Protein AF-A0AAW8K6W2-F1 (afdb_monomer)

Nearest PDB structures (foldseek):
  2lv5-assembly1_A  TM=3.944E-01  e=2.854E+00  Pseudomonas aeruginosa PAO1
  7c13-assembly1_C-2  TM=3.483E-01  e=9.324E+00  Alkaliphilus oremlandii OhILAs

Foldseek 3Di:
DFDWFKEAEPPDPQSVVLLVCCQPVNDDPVSVVVSVVRIDIDTPVVVVVCVVVVQKDASDPPDPRYIYGPPSVVDDPCCCCVDPDPPDPDPDD

Mean predicted aligned error: 9.81 Å

Solvent-accessible surface area (backbone atoms only — not comparable to full-atom values): 5632 Å² total; per-residue (Å²): 134,85,61,64,46,47,34,36,47,52,77,48,72,67,38,39,52,47,52,54,39,41,59,76,75,44,83,45,78,67,51,54,61,54,44,56,78,38,41,44,78,37,47,50,74,56,47,50,54,36,44,74,72,61,37,33,45,71,58,40,97,88,45,81,80,43,29,30,44,74,47,53,85,78,58,38,92,78,40,60,78,70,42,93,66,96,68,80,89,68,94,74,132

Secondary structure (DSSP, 8-state):
---EEEEE-TTSHHHHHHHHHHHHH---HHHHHHHGGGEEEEEHHHHHHHHHTTSEEES-TT-TTEEEES-GGG--TT-SSS-----------

Sequence (93 aa):
EQNTVTILIPKEEKAIQILHQLKNKGYTKIEMRKAGQYCIQVYEQEFKKMYDTGMIQNISEDILDFYELKEVDRYTEELGLKLDLEEGIALFF

pLDDT: mean 70.54, std 16.71, range [33.06, 87.62]

Radius of gyration: 13.47 Å; Cα contacts (8 Å, |Δi|>4): 106; chains: 1; bounding box: 28×30×36 Å

Structure (mmCIF, N/CA/C/O backbone):
data_AF-A0AAW8K6W2-F1
#
_entry.id   AF-A0AAW8K6W2-F1
#
loop_
_atom_site.group_PDB
_atom_site.id
_atom_site.type_symbol
_atom_site.label_atom_id
_atom_site.label_alt_id
_atom_site.label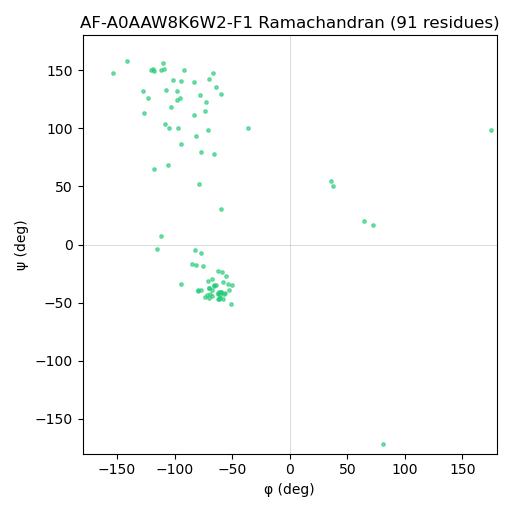_comp_id
_atom_site.label_asym_id
_atom_site.label_entity_id
_atom_site.label_seq_id
_atom_site.pdbx_PDB_ins_code
_atom_site.Cartn_x
_atom_site.Cartn_y
_atom_site.Cartn_z
_atom_si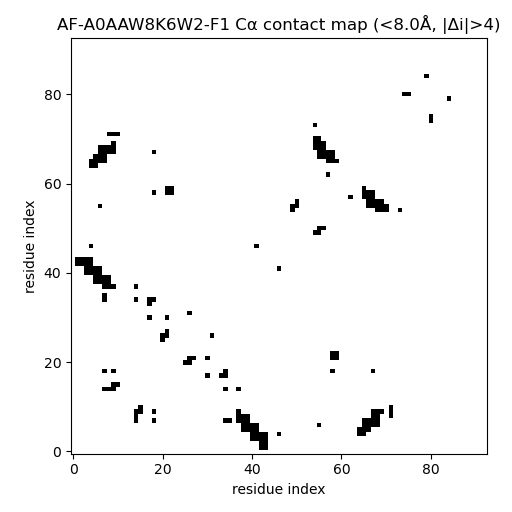te.occupancy
_atom_site.B_iso_or_equiv
_atom_site.auth_seq_id
_atom_site.auth_comp_id
_atom_site.auth_asym_id
_atom_site.auth_atom_id
_atom_site.pdbx_PDB_model_num
ATOM 1 N N . GLU A 1 1 ? -7.785 20.789 -6.473 1.00 45.06 1 GLU A N 1
ATOM 2 C CA . GLU A 1 1 ? -6.985 19.740 -5.809 1.00 45.06 1 GLU A CA 1
ATOM 3 C C . GLU A 1 1 ? -6.745 18.587 -6.769 1.00 45.06 1 GLU A C 1
ATOM 5 O O . GLU A 1 1 ? -7.658 18.230 -7.502 1.00 45.06 1 GLU A O 1
ATOM 10 N N . GLN A 1 2 ? -5.529 18.047 -6.809 1.00 52.59 2 GLN A N 1
ATOM 11 C CA . GLN A 1 2 ? -5.258 16.764 -7.455 1.00 52.59 2 GLN A CA 1
ATOM 12 C C . GLN A 1 2 ? -5.263 15.709 -6.347 1.00 52.59 2 GLN A C 1
ATOM 14 O O . GLN A 1 2 ? -4.299 15.613 -5.593 1.00 52.59 2 GLN A O 1
ATOM 19 N N . ASN A 1 3 ? -6.367 14.974 -6.206 1.00 70.88 3 ASN A N 1
ATOM 20 C CA . ASN A 1 3 ? -6.436 13.857 -5.269 1.00 70.88 3 ASN A CA 1
ATOM 21 C C . ASN A 1 3 ? -5.617 12.697 -5.841 1.00 70.88 3 ASN A C 1
ATOM 23 O O . ASN A 1 3 ? -5.930 12.160 -6.911 1.00 70.88 3 ASN A O 1
ATOM 27 N N . THR A 1 4 ? -4.538 12.348 -5.151 1.00 74.12 4 THR A N 1
ATOM 28 C CA . THR A 1 4 ? -3.700 11.195 -5.475 1.00 74.12 4 THR A CA 1
ATOM 29 C C . THR A 1 4 ? -3.924 10.097 -4.453 1.00 74.12 4 THR A C 1
ATOM 31 O O . THR A 1 4 ? -3.890 10.343 -3.249 1.00 74.12 4 THR A O 1
ATOM 34 N N . VAL A 1 5 ? -4.121 8.879 -4.938 1.00 78.44 5 VAL A N 1
ATOM 35 C CA . VAL A 1 5 ? -4.308 7.683 -4.120 1.00 78.44 5 VAL A CA 1
ATOM 36 C C . VAL A 1 5 ? -3.004 6.901 -4.076 1.00 78.44 5 VAL A C 1
ATOM 38 O O . VAL A 1 5 ? -2.283 6.814 -5.072 1.00 78.44 5 VAL A O 1
ATOM 41 N N . THR A 1 6 ? -2.6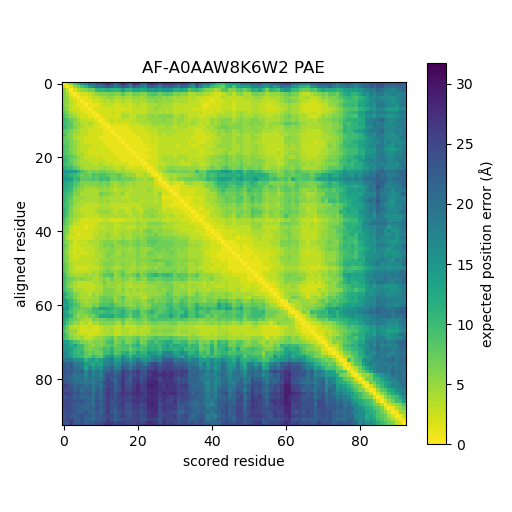97 6.330 -2.914 1.00 80.44 6 THR A N 1
ATOM 42 C CA . THR A 1 6 ? -1.486 5.535 -2.713 1.00 80.44 6 THR A CA 1
ATOM 43 C C . THR A 1 6 ? -1.784 4.050 -2.908 1.00 80.44 6 THR A C 1
ATOM 45 O O . THR A 1 6 ? -2.670 3.496 -2.256 1.00 80.44 6 THR A O 1
ATOM 48 N N . ILE A 1 7 ? -1.024 3.396 -3.788 1.00 82.56 7 ILE A N 1
ATOM 49 C CA . ILE A 1 7 ? -1.155 1.964 -4.083 1.00 82.56 7 ILE A CA 1
ATOM 50 C C . ILE A 1 7 ? 0.182 1.272 -3.824 1.00 82.56 7 ILE A C 1
ATOM 52 O O . ILE A 1 7 ? 1.208 1.664 -4.374 1.00 82.56 7 ILE A O 1
ATOM 56 N N . LEU A 1 8 ? 0.168 0.221 -3.010 1.00 84.00 8 LEU A N 1
ATOM 57 C CA . LEU A 1 8 ? 1.304 -0.661 -2.774 1.00 84.00 8 LEU A CA 1
ATOM 58 C C . LEU A 1 8 ? 1.469 -1.635 -3.944 1.00 84.00 8 LEU A C 1
ATOM 60 O O . LEU A 1 8 ? 0.526 -2.339 -4.314 1.00 84.00 8 LEU A O 1
ATOM 64 N N . ILE A 1 9 ? 2.684 -1.717 -4.483 1.00 83.00 9 ILE A N 1
ATOM 65 C CA . ILE A 1 9 ? 3.025 -2.599 -5.598 1.00 83.00 9 ILE A CA 1
ATOM 66 C C . ILE A 1 9 ? 3.827 -3.798 -5.073 1.00 83.00 9 ILE A C 1
ATOM 68 O O . ILE A 1 9 ? 5.038 -3.687 -4.859 1.00 83.00 9 ILE A O 1
ATOM 72 N N . PRO A 1 10 ? 3.202 -4.973 -4.874 1.00 81.88 10 PRO A N 1
ATOM 73 C CA . PRO A 1 10 ? 3.883 -6.172 -4.394 1.00 81.88 10 PRO A CA 1
ATOM 74 C C . PRO A 1 10 ? 4.667 -6.878 -5.521 1.00 81.88 10 PRO A C 1
ATOM 76 O O . PRO A 1 10 ? 4.488 -8.069 -5.752 1.00 81.88 10 PRO A O 1
ATOM 79 N N . LYS A 1 11 ? 5.528 -6.148 -6.249 1.00 78.12 11 LYS A N 1
ATOM 80 C CA . LYS A 1 11 ? 6.394 -6.704 -7.313 1.00 78.12 11 LYS A CA 1
ATOM 81 C C . LYS A 1 11 ? 7.629 -7.398 -6.743 1.00 78.12 11 LYS A C 1
ATOM 83 O O . LYS A 1 11 ? 8.042 -8.440 -7.236 1.00 78.12 11 LYS A O 1
ATOM 88 N N . GLU A 1 12 ? 8.216 -6.821 -5.699 1.00 80.00 12 GLU A N 1
ATOM 89 C CA . GLU A 1 12 ? 9.385 -7.380 -5.020 1.00 80.00 12 GLU A CA 1
ATOM 90 C C . GLU A 1 12 ? 8.987 -8.275 -3.844 1.00 80.00 12 GLU A C 1
ATOM 92 O O . GLU A 1 12 ? 8.010 -8.004 -3.145 1.00 80.00 12 GLU A O 1
ATOM 97 N N . GLU A 1 13 ? 9.817 -9.278 -3.538 1.00 82.38 13 GLU A N 1
ATOM 98 C CA . GLU A 1 13 ? 9.619 -10.174 -2.388 1.00 82.38 13 GLU A CA 1
ATOM 99 C C . GLU A 1 13 ? 9.434 -9.399 -1.073 1.00 82.38 13 GLU A C 1
ATOM 101 O O . GLU A 1 13 ? 8.557 -9.714 -0.269 1.00 82.38 13 GLU A O 1
ATOM 106 N N . LYS A 1 14 ? 10.191 -8.311 -0.885 1.00 82.38 14 LYS A N 1
ATOM 107 C CA . LYS A 1 14 ? 10.050 -7.426 0.280 1.00 82.38 14 LYS A CA 1
ATOM 108 C C . LYS A 1 14 ? 8.677 -6.756 0.340 1.00 82.38 14 LYS A C 1
ATOM 110 O O . LYS A 1 14 ? 8.091 -6.688 1.417 1.00 82.38 14 LYS A O 1
ATOM 115 N N . ALA A 1 15 ? 8.161 -6.277 -0.790 1.00 83.56 15 ALA A N 1
ATOM 116 C CA . ALA A 1 15 ? 6.848 -5.645 -0.866 1.00 83.56 15 ALA A CA 1
ATOM 117 C C . ALA A 1 15 ? 5.727 -6.660 -0.596 1.00 83.56 15 ALA A C 1
ATOM 119 O O . ALA A 1 15 ? 4.798 -6.364 0.153 1.00 83.56 15 ALA A O 1
ATOM 120 N N . ILE A 1 16 ? 5.869 -7.886 -1.111 1.00 86.06 16 ILE A N 1
ATOM 121 C CA . ILE A 1 16 ? 4.966 -9.008 -0.826 1.00 86.06 16 ILE A CA 1
ATOM 122 C C . ILE A 1 16 ? 4.970 -9.335 0.673 1.00 86.06 16 ILE A C 1
ATOM 124 O O . ILE A 1 16 ? 3.905 -9.463 1.276 1.00 86.06 16 ILE A O 1
ATOM 128 N N . GLN A 1 17 ? 6.143 -9.422 1.312 1.00 87.62 17 GLN A N 1
ATOM 129 C CA . GLN A 1 17 ? 6.231 -9.668 2.755 1.00 87.62 17 GLN A CA 1
ATOM 130 C C . GLN A 1 17 ? 5.552 -8.570 3.576 1.00 87.62 17 GLN A C 1
ATOM 132 O O . GLN A 1 17 ? 4.830 -8.877 4.526 1.00 87.62 17 GLN A O 1
ATOM 137 N N . ILE A 1 18 ? 5.763 -7.305 3.204 1.00 85.19 18 ILE A N 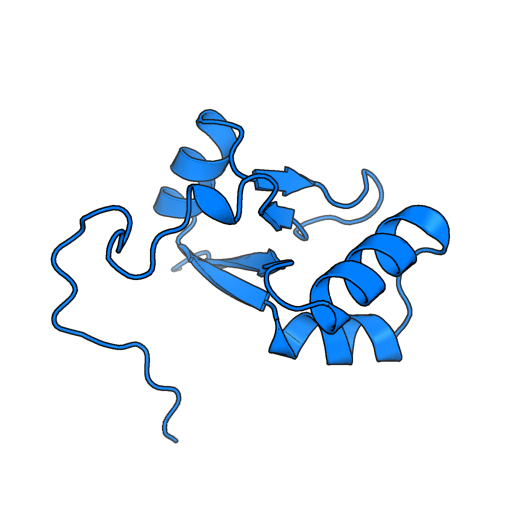1
ATOM 138 C CA . ILE A 1 18 ? 5.119 -6.161 3.855 1.00 85.19 18 ILE A CA 1
ATOM 139 C C . ILE A 1 18 ? 3.600 -6.255 3.692 1.00 85.19 18 ILE A C 1
ATOM 141 O O . ILE A 1 18 ? 2.881 -6.150 4.679 1.00 85.19 18 ILE A O 1
ATOM 145 N N . LEU A 1 19 ? 3.105 -6.529 2.484 1.00 85.62 19 LEU A N 1
ATOM 146 C CA . LEU A 1 19 ? 1.677 -6.703 2.221 1.00 85.62 19 LEU A CA 1
ATOM 147 C C . LEU A 1 19 ? 1.070 -7.833 3.067 1.00 85.62 19 LEU A C 1
ATOM 149 O O . LEU A 1 19 ? 0.035 -7.651 3.707 1.00 85.62 19 LEU A O 1
ATOM 153 N N . HIS A 1 20 ? 1.725 -8.994 3.115 1.00 85.94 20 HIS A N 1
ATOM 154 C CA . HIS A 1 20 ? 1.276 -10.125 3.926 1.00 85.94 20 HIS A CA 1
ATOM 155 C C . HIS A 1 20 ? 1.203 -9.783 5.414 1.00 85.94 20 HIS A C 1
ATOM 157 O O . HIS A 1 20 ? 0.262 -10.197 6.095 1.00 85.94 20 HIS A O 1
ATOM 163 N N . GLN A 1 21 ? 2.181 -9.038 5.921 1.00 84.81 21 GLN A N 1
ATOM 164 C CA . GLN A 1 21 ? 2.202 -8.593 7.308 1.00 84.81 21 GLN A CA 1
ATOM 165 C C . GLN A 1 21 ? 1.087 -7.590 7.599 1.00 84.81 21 GLN A C 1
ATOM 167 O O . GLN A 1 21 ? 0.363 -7.787 8.573 1.00 84.81 21 GLN A O 1
ATOM 172 N N . LEU A 1 22 ? 0.868 -6.616 6.710 1.00 82.62 22 LEU A N 1
ATOM 173 C CA . LEU A 1 22 ? -0.234 -5.657 6.809 1.00 82.62 22 LEU A CA 1
ATOM 174 C C . LEU A 1 22 ? -1.596 -6.362 6.875 1.00 82.62 22 LEU A C 1
ATOM 176 O O . LEU A 1 22 ? -2.423 -6.009 7.711 1.00 82.62 22 LEU A O 1
ATOM 180 N N . LYS A 1 23 ? -1.802 -7.401 6.055 1.00 81.44 23 LYS A N 1
ATOM 181 C CA . LYS A 1 23 ? -3.041 -8.197 6.046 1.00 81.44 23 LYS A CA 1
ATOM 182 C C . LYS A 1 23 ? -3.243 -9.054 7.292 1.00 81.44 23 LYS A C 1
ATOM 184 O O . LYS A 1 23 ? -4.359 -9.163 7.781 1.00 81.44 23 LYS A O 1
ATOM 189 N N . ASN A 1 24 ? -2.189 -9.716 7.775 1.00 81.50 24 ASN A N 1
ATOM 190 C CA . ASN A 1 24 ? -2.314 -10.732 8.830 1.00 81.50 24 ASN A CA 1
ATOM 191 C C . ASN A 1 24 ? -2.090 -10.184 10.244 1.00 81.50 24 ASN A C 1
ATOM 193 O O . ASN A 1 24 ? -2.667 -10.699 11.197 1.00 81.50 24 ASN A O 1
ATOM 197 N N . LYS A 1 25 ? -1.203 -9.198 10.402 1.00 78.06 25 LYS A N 1
ATOM 198 C CA . LYS A 1 25 ? -0.791 -8.640 11.702 1.00 78.06 25 LYS A CA 1
ATOM 199 C C . LYS A 1 25 ? -1.182 -7.173 11.886 1.00 78.06 25 LYS A C 1
ATOM 201 O O . LYS A 1 25 ? -0.959 -6.636 12.970 1.00 78.06 25 LYS A O 1
ATOM 206 N N . GLY A 1 26 ? -1.755 -6.542 10.863 1.00 75.00 26 GLY A N 1
ATOM 207 C CA . GLY A 1 26 ? -2.060 -5.115 10.851 1.00 75.00 26 GLY A CA 1
ATOM 208 C C . GLY A 1 26 ? -0.840 -4.256 10.518 1.00 75.00 26 GLY A C 1
ATOM 209 O O . GLY A 1 26 ? 0.221 -4.752 10.144 1.00 75.00 26 GLY A O 1
ATOM 210 N N . TYR A 1 27 ? -0.988 -2.940 10.646 1.00 73.62 27 TYR A N 1
ATOM 211 C CA . TYR A 1 27 ? 0.053 -1.984 10.281 1.00 73.62 27 TYR A CA 1
ATOM 212 C C . TYR A 1 27 ? 0.865 -1.523 11.491 1.00 73.62 27 TYR A C 1
ATOM 214 O O . TYR A 1 27 ? 0.343 -1.106 12.523 1.00 73.62 27 TYR A O 1
ATOM 222 N N . THR A 1 28 ? 2.190 -1.542 11.347 1.00 78.06 28 THR A N 1
ATOM 223 C CA . THR A 1 28 ? 3.106 -0.887 12.289 1.00 78.06 28 THR A CA 1
ATOM 224 C C . THR A 1 28 ? 3.755 0.325 11.629 1.00 78.06 28 THR A C 1
ATOM 226 O O . THR A 1 28 ? 3.909 0.377 10.409 1.00 78.06 28 THR A O 1
ATOM 229 N N . LYS A 1 29 ? 4.217 1.300 12.426 1.00 78.06 29 LYS A N 1
ATOM 230 C CA . LYS A 1 29 ? 4.944 2.480 11.908 1.00 78.06 29 LYS A CA 1
ATOM 231 C C . LYS A 1 29 ? 6.146 2.104 11.032 1.00 78.06 29 LYS A C 1
ATOM 233 O O . LYS A 1 29 ? 6.465 2.810 10.080 1.00 78.06 29 LYS A O 1
ATOM 238 N N . ILE A 1 30 ? 6.819 1.001 11.357 1.00 80.00 30 ILE A N 1
ATOM 239 C CA . ILE A 1 30 ? 7.976 0.511 10.602 1.00 80.00 30 ILE A CA 1
ATOM 240 C C . ILE A 1 30 ? 7.527 -0.057 9.256 1.00 80.00 30 ILE A C 1
ATOM 242 O O . ILE A 1 30 ? 8.160 0.222 8.241 1.00 80.00 30 ILE A O 1
ATOM 246 N N . GLU A 1 31 ? 6.439 -0.826 9.232 1.00 76.94 31 GLU A N 1
ATOM 247 C CA . GLU A 1 31 ? 5.928 -1.405 7.990 1.00 76.94 31 GLU A CA 1
ATOM 248 C C . GLU A 1 31 ? 5.327 -0.361 7.069 1.00 76.94 31 GLU A C 1
ATOM 250 O O . GLU A 1 31 ? 5.632 -0.408 5.889 1.00 76.94 31 GLU A O 1
ATOM 255 N N . MET A 1 32 ? 4.626 0.652 7.583 1.00 77.19 32 MET A N 1
ATOM 256 C CA . MET A 1 32 ? 4.185 1.788 6.764 1.00 77.19 32 MET A CA 1
ATOM 257 C C . MET A 1 32 ? 5.369 2.532 6.133 1.00 77.19 32 MET A C 1
ATOM 259 O O . MET A 1 32 ? 5.342 2.865 4.951 1.00 77.19 32 MET A O 1
ATOM 263 N N . ARG A 1 33 ? 6.460 2.731 6.889 1.00 79.88 33 ARG A N 1
ATOM 264 C CA . ARG A 1 33 ? 7.681 3.363 6.366 1.00 79.88 33 ARG A CA 1
ATOM 265 C C . ARG A 1 33 ? 8.375 2.512 5.299 1.00 79.88 33 ARG A C 1
ATOM 267 O O . ARG A 1 33 ? 8.961 3.060 4.371 1.00 79.88 33 ARG A O 1
ATOM 274 N N . LYS A 1 34 ? 8.336 1.184 5.428 1.00 79.62 34 LYS A N 1
ATOM 275 C CA . LYS A 1 34 ? 8.864 0.269 4.407 1.00 79.62 34 LYS A CA 1
ATOM 276 C C . LYS A 1 34 ? 7.945 0.210 3.188 1.00 79.62 34 LYS A C 1
ATOM 278 O O . LYS A 1 34 ? 8.445 0.315 2.078 1.00 79.62 34 LYS A O 1
ATOM 283 N N . ALA A 1 35 ? 6.637 0.098 3.405 1.00 77.62 35 ALA A N 1
ATOM 284 C CA . ALA A 1 35 ? 5.603 0.069 2.379 1.00 77.62 35 ALA A CA 1
ATOM 285 C C . ALA A 1 35 ? 5.678 1.311 1.495 1.00 77.62 35 ALA A C 1
ATOM 287 O O . ALA A 1 35 ? 5.638 1.173 0.285 1.00 77.62 35 ALA A O 1
ATOM 288 N N . GLY A 1 36 ? 5.911 2.491 2.082 1.00 76.75 36 GLY A N 1
ATOM 289 C CA . GLY A 1 36 ? 6.055 3.742 1.337 1.00 76.75 36 GLY A CA 1
ATOM 290 C C . GLY A 1 36 ? 7.127 3.720 0.238 1.00 76.75 36 GLY A C 1
ATOM 291 O O . GLY A 1 36 ? 6.970 4.422 -0.749 1.00 76.75 36 GLY A O 1
ATOM 292 N N . GLN A 1 37 ? 8.176 2.894 0.357 1.00 77.75 37 GLN A N 1
ATOM 293 C CA . GLN A 1 37 ? 9.188 2.725 -0.704 1.00 77.75 37 GLN A CA 1
ATOM 294 C C . GLN A 1 37 ? 8.697 1.873 -1.882 1.00 77.75 37 GLN A C 1
ATOM 296 O O . GLN A 1 37 ? 9.283 1.916 -2.956 1.00 77.75 37 GLN A O 1
ATOM 301 N N . TYR A 1 38 ? 7.635 1.101 -1.670 1.00 81.19 38 TYR A N 1
ATOM 302 C CA . TYR A 1 38 ? 6.990 0.234 -2.655 1.00 81.19 38 TYR A CA 1
ATOM 303 C C . TYR A 1 38 ? 5.595 0.747 -3.036 1.00 81.19 38 TYR A C 1
ATOM 305 O O . TYR A 1 38 ? 4.837 0.051 -3.714 1.00 81.19 38 TYR A O 1
ATOM 313 N N . CYS A 1 39 ? 5.236 1.943 -2.570 1.00 78.94 39 CYS A N 1
ATOM 314 C CA . CYS A 1 39 ? 3.988 2.602 -2.897 1.00 78.94 39 CYS A CA 1
ATOM 315 C C . CYS A 1 39 ? 4.185 3.560 -4.069 1.00 78.94 39 CYS A C 1
ATOM 317 O O . CYS A 1 39 ? 5.168 4.297 -4.123 1.00 78.94 39 CYS A O 1
ATOM 319 N N . ILE A 1 40 ? 3.197 3.605 -4.954 1.00 75.31 40 ILE A N 1
ATOM 320 C CA . ILE A 1 40 ? 3.082 4.616 -5.999 1.00 75.31 40 ILE A CA 1
ATOM 321 C C . ILE A 1 40 ? 1.891 5.521 -5.710 1.00 75.31 40 ILE A C 1
ATOM 323 O O . ILE A 1 40 ? 0.898 5.097 -5.115 1.00 75.31 40 ILE A O 1
ATOM 327 N N . GLN A 1 41 ? 1.994 6.772 -6.141 1.00 76.25 41 GLN A N 1
ATOM 328 C CA . GLN A 1 41 ? 0.876 7.703 -6.137 1.00 76.25 41 GLN A CA 1
ATOM 329 C C . GLN A 1 41 ? 0.270 7.720 -7.531 1.00 76.25 41 GLN A C 1
ATOM 331 O O . GLN A 1 41 ? 0.968 7.976 -8.510 1.00 76.25 41 GLN A O 1
ATOM 336 N N . VAL A 1 42 ? -1.025 7.453 -7.616 1.00 77.12 42 VAL A N 1
ATOM 337 C CA . VAL A 1 42 ? -1.782 7.545 -8.863 1.00 77.12 42 VAL A CA 1
ATOM 338 C C . VAL A 1 42 ? -2.866 8.596 -8.714 1.00 77.12 42 VAL A C 1
ATOM 340 O O . VAL A 1 42 ? -3.402 8.806 -7.628 1.00 77.12 42 VAL A O 1
ATOM 343 N N . TYR A 1 43 ? -3.220 9.260 -9.805 1.00 80.19 43 TYR A N 1
ATOM 344 C CA . TYR A 1 43 ? -4.364 10.165 -9.794 1.00 80.19 43 TYR A CA 1
ATOM 345 C C . TYR A 1 43 ? -5.662 9.385 -9.590 1.00 80.19 43 TYR A C 1
ATOM 347 O O . TYR A 1 43 ? -5.806 8.272 -10.097 1.00 80.19 43 TYR A O 1
ATOM 355 N N . GLU A 1 44 ? -6.636 9.999 -8.918 1.00 81.31 44 GLU A N 1
ATOM 356 C CA . GLU A 1 44 ? -7.956 9.406 -8.664 1.00 81.31 44 GLU A CA 1
ATOM 357 C C . GLU A 1 44 ? -8.620 8.840 -9.936 1.00 81.31 44 GLU A C 1
ATOM 359 O O . GLU A 1 44 ? -9.252 7.786 -9.895 1.00 81.31 44 GLU A O 1
ATOM 364 N N . GLN A 1 45 ? -8.415 9.482 -11.094 1.00 80.88 45 GLN A N 1
ATOM 365 C CA . GLN A 1 45 ? -8.928 9.000 -12.383 1.00 80.88 45 GLN A CA 1
ATOM 366 C C . GLN A 1 45 ? -8.364 7.626 -12.790 1.00 80.88 45 GLN A C 1
ATOM 368 O O . GLN A 1 45 ? -9.109 6.775 -13.276 1.00 80.88 45 GLN A O 1
ATOM 373 N N . GLU A 1 46 ? -7.066 7.400 -12.578 1.00 78.44 46 GLU A N 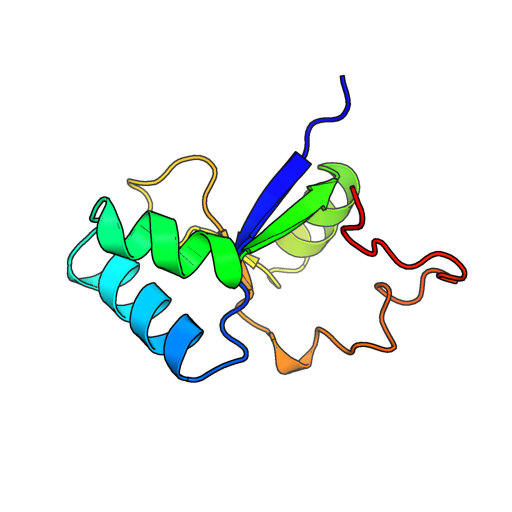1
ATOM 374 C CA . GLU A 1 46 ? -6.385 6.152 -12.932 1.00 78.44 46 GLU A CA 1
ATOM 375 C C . GLU A 1 46 ? -6.658 5.094 -11.871 1.00 78.44 46 GLU A C 1
ATOM 377 O O . GLU A 1 46 ? -6.983 3.956 -12.206 1.00 78.44 46 GLU A O 1
ATOM 382 N N . PHE A 1 47 ? -6.650 5.501 -10.598 1.00 82.06 47 PHE A N 1
ATOM 383 C CA . PHE A 1 47 ? -7.105 4.670 -9.490 1.00 82.06 47 PHE A CA 1
ATOM 384 C C . PHE A 1 47 ? -8.493 4.093 -9.772 1.00 82.06 47 PHE A C 1
ATOM 386 O O . PHE A 1 47 ? -8.680 2.885 -9.694 1.00 82.06 47 PHE A O 1
ATOM 393 N N . LYS A 1 48 ? -9.459 4.935 -10.157 1.00 83.25 48 LYS A N 1
ATOM 394 C CA . LYS A 1 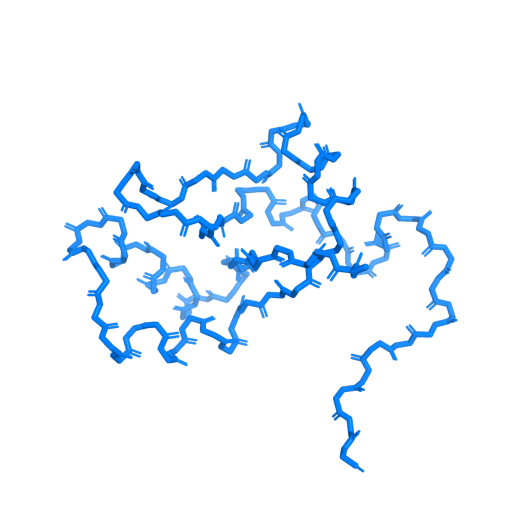48 ? -10.832 4.497 -10.408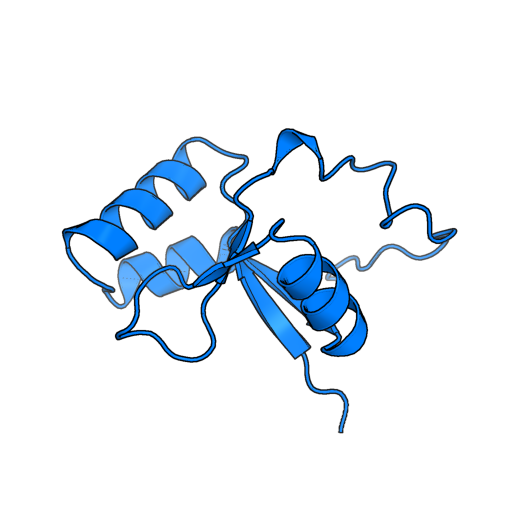 1.00 83.25 48 LYS A CA 1
ATOM 395 C C . LYS A 1 48 ? -10.905 3.479 -11.542 1.00 83.25 48 LYS A C 1
ATOM 397 O O . LYS A 1 48 ? -11.626 2.500 -11.405 1.00 83.25 48 LYS A O 1
ATOM 402 N N . LYS A 1 49 ? -10.144 3.666 -12.626 1.00 82.69 49 LYS A N 1
ATOM 403 C CA . LYS A 1 49 ? -10.064 2.678 -13.715 1.00 82.69 49 LYS A CA 1
ATOM 404 C C . LYS A 1 49 ? -9.492 1.351 -13.223 1.00 82.69 49 LYS A C 1
ATOM 406 O O . LYS A 1 49 ? -10.064 0.313 -13.517 1.00 82.69 49 LYS A O 1
ATOM 411 N N . MET A 1 50 ? -8.394 1.382 -12.468 1.00 80.06 50 MET A N 1
ATOM 412 C CA . MET A 1 50 ? -7.764 0.178 -11.911 1.00 80.06 50 MET A CA 1
ATOM 413 C C . MET A 1 50 ? -8.660 -0.528 -10.884 1.00 80.06 50 MET A C 1
ATOM 415 O O . MET A 1 50 ? -8.653 -1.754 -10.784 1.00 80.06 50 MET A O 1
ATOM 419 N N . TYR A 1 51 ? -9.417 0.240 -10.102 1.00 83.38 51 TYR A N 1
ATOM 420 C CA . TYR A 1 51 ? -10.353 -0.280 -9.112 1.00 83.38 51 TYR A CA 1
ATOM 421 C C . TYR A 1 51 ? -11.551 -0.944 -9.796 1.00 83.38 51 TYR A C 1
ATOM 423 O O . TYR A 1 51 ? -11.902 -2.072 -9.466 1.00 83.38 51 TYR A O 1
ATOM 431 N N . ASP A 1 52 ? -12.129 -0.281 -10.801 1.00 82.94 52 ASP A N 1
ATOM 432 C CA . ASP A 1 52 ? -13.274 -0.778 -11.572 1.00 82.94 52 ASP A CA 1
ATOM 433 C C . ASP A 1 52 ? -12.934 -2.055 -12.359 1.00 82.94 52 ASP A C 1
ATOM 435 O O . ASP A 1 52 ? -13.740 -2.980 -12.441 1.00 82.94 52 ASP A O 1
ATOM 439 N N . THR A 1 53 ? -11.699 -2.169 -12.859 1.00 81.31 53 THR A N 1
ATOM 440 C CA . THR A 1 53 ? -11.206 -3.384 -13.528 1.00 81.31 53 THR A CA 1
ATOM 441 C C . THR A 1 53 ? -10.825 -4.510 -12.563 1.00 81.31 53 THR A C 1
ATOM 443 O O . THR A 1 53 ? -10.515 -5.614 -13.016 1.00 81.31 53 THR A O 1
ATOM 446 N N . GLY A 1 54 ? -10.832 -4.262 -11.247 1.00 80.88 54 GLY A N 1
ATOM 447 C CA . GLY A 1 54 ? -10.423 -5.227 -10.224 1.00 80.88 54 GLY A CA 1
ATOM 448 C C . GLY A 1 54 ? -8.913 -5.489 -10.168 1.00 80.88 54 GLY A C 1
ATOM 449 O O . GLY A 1 54 ? -8.489 -6.488 -9.584 1.00 80.88 54 GLY A O 1
ATOM 450 N N . MET A 1 55 ? -8.096 -4.614 -10.769 1.00 81.31 55 MET A N 1
ATOM 451 C CA . MET A 1 55 ? -6.630 -4.715 -10.738 1.00 81.31 55 MET A CA 1
ATOM 452 C C . MET A 1 55 ? -6.066 -4.395 -9.352 1.00 81.31 55 MET A C 1
ATOM 454 O O . MET A 1 55 ? -5.040 -4.954 -8.955 1.00 81.31 55 MET A O 1
ATOM 458 N N . ILE A 1 56 ? -6.741 -3.513 -8.615 1.00 84.75 56 ILE A N 1
ATOM 459 C CA . ILE A 1 56 ? -6.375 -3.114 -7.256 1.00 84.75 56 ILE A CA 1
ATOM 460 C C . ILE A 1 56 ? -7.482 -3.463 -6.266 1.00 84.75 56 ILE A C 1
ATOM 462 O O . ILE A 1 56 ? -8.658 -3.502 -6.618 1.00 84.75 56 ILE A O 1
ATOM 466 N N . GLN A 1 57 ? -7.101 -3.713 -5.017 1.00 85.88 57 GLN A N 1
ATOM 467 C CA . GLN A 1 57 ? -8.032 -4.033 -3.933 1.00 85.88 57 GLN A CA 1
ATOM 468 C C . GLN A 1 57 ? -7.592 -3.377 -2.625 1.00 85.88 57 GLN A C 1
ATOM 470 O O . GLN A 1 57 ? -6.418 -3.052 -2.447 1.00 85.88 57 GLN A O 1
ATOM 475 N N . ASN A 1 58 ? -8.529 -3.189 -1.699 1.00 84.38 58 ASN A N 1
ATOM 476 C CA . ASN A 1 58 ? -8.195 -2.754 -0.347 1.00 84.38 58 ASN A CA 1
ATOM 477 C C . ASN A 1 58 ? -7.350 -3.821 0.355 1.00 84.38 58 ASN A C 1
ATOM 479 O O . ASN A 1 58 ? -7.664 -5.010 0.303 1.00 84.38 58 ASN A O 1
ATOM 483 N N . ILE A 1 59 ? -6.287 -3.382 1.031 1.00 79.56 59 ILE A N 1
ATOM 484 C CA . ILE A 1 59 ? -5.398 -4.286 1.776 1.00 79.56 59 ILE A CA 1
ATOM 485 C C . ILE A 1 59 ? -6.107 -4.837 3.012 1.00 79.56 59 ILE A C 1
ATOM 487 O O . ILE A 1 59 ? -5.933 -6.001 3.365 1.00 79.56 59 ILE A O 1
ATOM 491 N N . SER A 1 60 ? -6.910 -3.998 3.662 1.00 73.75 60 SER A N 1
ATOM 492 C CA . SER A 1 60 ? -7.738 -4.355 4.806 1.00 73.75 60 SER A CA 1
ATOM 493 C C . SER A 1 60 ? -8.946 -3.425 4.856 1.00 73.75 60 SER A C 1
ATOM 495 O O . SER A 1 60 ? -8.828 -2.254 4.497 1.00 73.75 60 SER A O 1
ATOM 497 N N . GLU A 1 61 ? -10.087 -3.924 5.330 1.00 70.62 61 GLU A N 1
ATOM 498 C CA . GLU A 1 61 ? -11.290 -3.112 5.576 1.00 70.62 61 GLU A CA 1
ATOM 499 C C . GLU A 1 61 ? -11.047 -2.030 6.643 1.00 70.62 61 GLU A C 1
ATOM 501 O O . GLU A 1 61 ? -11.726 -1.008 6.660 1.00 70.62 61 GLU A O 1
ATOM 506 N N . ASP A 1 62 ? -10.044 -2.236 7.501 1.00 69.19 62 ASP A N 1
ATOM 507 C CA . ASP A 1 62 ? -9.675 -1.327 8.590 1.00 69.19 62 ASP A CA 1
ATOM 508 C C . ASP A 1 62 ? -8.795 -0.151 8.118 1.00 69.19 62 ASP A C 1
ATOM 510 O O . ASP A 1 62 ? -8.661 0.856 8.811 1.00 69.19 62 ASP A O 1
ATOM 514 N N . ILE A 1 63 ? -8.184 -0.258 6.928 1.00 67.75 63 ILE A N 1
ATOM 515 C CA . ILE A 1 63 ? -7.243 0.742 6.412 1.00 67.75 63 ILE A CA 1
ATOM 516 C C . ILE A 1 63 ? -7.891 1.519 5.264 1.00 67.75 63 ILE A C 1
ATOM 518 O O . ILE A 1 63 ? -7.973 1.052 4.126 1.00 67.75 63 ILE A O 1
ATOM 522 N N . LEU A 1 64 ? -8.303 2.746 5.573 1.00 63.97 64 LEU A N 1
ATOM 523 C CA . LEU A 1 64 ? -8.738 3.726 4.582 1.00 63.97 64 LEU A CA 1
ATOM 524 C C . LEU A 1 64 ? -7.532 4.215 3.762 1.00 63.97 64 LEU A C 1
ATOM 526 O O . LEU A 1 64 ? -6.430 4.362 4.290 1.00 63.97 64 LEU A O 1
ATOM 530 N N . ASP A 1 65 ? -7.746 4.435 2.464 1.00 71.00 65 ASP A N 1
ATOM 531 C CA . ASP A 1 65 ? -6.755 4.990 1.528 1.00 71.00 65 ASP A CA 1
ATOM 532 C C . ASP A 1 65 ? -5.498 4.135 1.272 1.00 71.00 65 ASP A C 1
ATOM 534 O O . ASP A 1 65 ? -4.488 4.641 0.777 1.00 71.00 65 ASP A O 1
ATOM 538 N N . PHE A 1 66 ? -5.551 2.827 1.556 1.00 77.25 66 PHE A N 1
ATOM 539 C CA . PHE A 1 66 ? -4.436 1.916 1.287 1.00 77.25 66 PHE A CA 1
ATOM 540 C C . PHE A 1 66 ? -4.859 0.705 0.450 1.00 77.25 66 PHE A C 1
ATOM 542 O O . PHE A 1 66 ? -5.607 -0.176 0.888 1.00 77.25 66 PHE A O 1
ATOM 549 N N . TYR A 1 67 ? -4.336 0.663 -0.774 1.00 84.62 67 TYR A N 1
ATOM 550 C CA . TYR A 1 67 ? -4.693 -0.323 -1.788 1.00 84.62 67 TYR A CA 1
ATOM 551 C C . TYR A 1 67 ? -3.468 -1.123 -2.216 1.00 84.62 67 TYR A C 1
ATOM 553 O O . TYR A 1 67 ? -2.354 -0.608 -2.208 1.00 84.62 67 TYR A O 1
ATOM 561 N N . GLU A 1 68 ? -3.663 -2.374 -2.613 1.00 86.56 68 GLU A N 1
ATOM 562 C CA . GLU A 1 68 ? -2.633 -3.182 -3.263 1.00 86.56 68 GLU A CA 1
ATOM 563 C C . GLU A 1 68 ? -2.968 -3.396 -4.729 1.00 86.56 68 GLU A C 1
ATOM 565 O O . GLU A 1 68 ? -4.135 -3.522 -5.105 1.00 86.56 68 GLU A O 1
ATOM 570 N N . LEU A 1 69 ? -1.924 -3.554 -5.532 1.00 85.88 69 LEU A N 1
ATOM 571 C CA . LEU A 1 69 ? -2.045 -4.104 -6.868 1.00 85.88 69 LEU A CA 1
ATOM 572 C C . LEU A 1 69 ? -2.062 -5.636 -6.807 1.00 85.88 69 LEU A C 1
ATOM 574 O O . LEU A 1 69 ? -1.056 -6.266 -6.484 1.00 85.88 69 LEU A O 1
ATOM 578 N N . LYS A 1 70 ? -3.213 -6.231 -7.129 1.00 81.81 70 LYS A N 1
ATOM 579 C CA . LYS A 1 70 ? -3.406 -7.687 -7.155 1.00 81.81 70 LYS A CA 1
ATOM 580 C C . LYS A 1 70 ? -2.787 -8.309 -8.404 1.00 81.81 70 LYS A C 1
ATOM 582 O O . LYS A 1 70 ? -2.193 -9.380 -8.336 1.00 81.81 70 LYS A O 1
ATOM 587 N N . GLU A 1 71 ? -2.917 -7.629 -9.539 1.00 71.44 71 GLU A N 1
ATOM 588 C CA . GLU A 1 71 ? -2.412 -8.100 -10.828 1.00 71.44 71 GLU A CA 1
ATOM 589 C C . GLU A 1 71 ? -1.160 -7.326 -11.246 1.00 71.44 71 GLU A C 1
ATOM 591 O O . GLU A 1 71 ? -1.171 -6.565 -12.211 1.00 71.44 71 GLU A O 1
ATOM 596 N N . VAL A 1 72 ? -0.061 -7.545 -10.515 1.00 66.00 72 VAL A N 1
ATOM 597 C CA . VAL A 1 72 ? 1.254 -6.957 -10.836 1.00 66.00 72 VAL A CA 1
ATOM 598 C C . VAL A 1 72 ? 1.721 -7.343 -12.242 1.00 66.00 72 VAL A C 1
ATOM 600 O O . VAL A 1 72 ? 2.343 -6.542 -12.923 1.00 66.00 72 VAL A O 1
ATOM 603 N N . ASP A 1 73 ? 1.365 -8.540 -12.706 1.00 61.38 73 ASP A N 1
ATOM 604 C CA . ASP A 1 73 ? 1.710 -9.034 -14.045 1.00 61.38 73 ASP A CA 1
ATOM 605 C C . ASP A 1 73 ? 0.999 -8.258 -15.172 1.00 61.38 73 ASP A C 1
ATOM 607 O O . ASP A 1 73 ? 1.545 -8.055 -16.254 1.00 61.38 73 ASP A O 1
ATOM 611 N N . ARG A 1 74 ? -0.202 -7.726 -14.896 1.00 56.69 74 ARG A N 1
ATOM 612 C CA . ARG A 1 74 ? -0.929 -6.846 -15.829 1.00 56.69 74 ARG A CA 1
ATOM 613 C C . ARG A 1 74 ? -0.459 -5.396 -15.760 1.00 56.69 74 ARG A C 1
ATOM 615 O 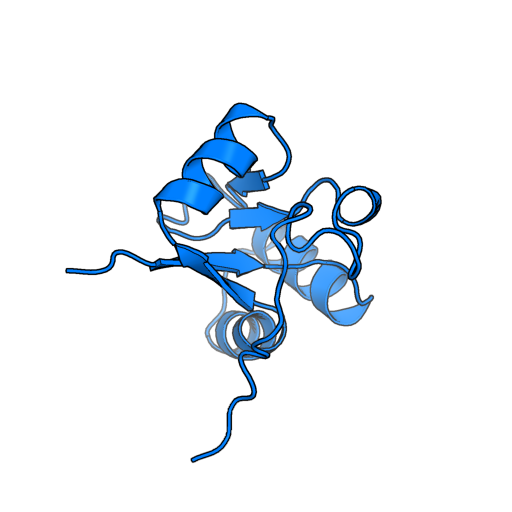O . ARG A 1 74 ? -0.906 -4.579 -16.561 1.00 56.69 74 ARG A O 1
ATOM 622 N N . TYR A 1 75 ? 0.440 -5.082 -14.833 1.00 58.81 75 TYR A N 1
ATOM 623 C CA . TYR A 1 75 ? 1.145 -3.814 -14.762 1.00 58.81 75 TYR A CA 1
ATOM 624 C C . TYR A 1 75 ? 2.487 -3.966 -15.482 1.00 58.81 75 TYR A C 1
ATOM 626 O O . TYR A 1 75 ? 3.511 -4.319 -14.901 1.00 58.81 75 TYR A O 1
ATOM 634 N N . THR A 1 76 ? 2.472 -3.752 -16.795 1.00 51.22 76 THR A N 1
ATOM 635 C CA . THR A 1 76 ? 3.694 -3.717 -17.606 1.00 51.22 76 THR A CA 1
ATOM 636 C C . THR A 1 76 ? 4.318 -2.331 -17.522 1.00 51.22 76 THR A C 1
ATOM 638 O O . THR A 1 76 ? 3.612 -1.336 -17.587 1.00 51.22 76 THR A O 1
ATOM 641 N N . GLU A 1 77 ? 5.645 -2.248 -17.435 1.00 46.84 77 GLU A N 1
ATOM 642 C CA . GLU A 1 77 ? 6.375 -0.965 -17.493 1.00 46.84 77 GLU A CA 1
ATOM 643 C C . GLU A 1 77 ? 6.112 -0.211 -18.817 1.00 46.84 77 GLU A C 1
ATOM 645 O O . GLU A 1 77 ? 6.186 1.011 -18.859 1.00 46.84 77 GLU A O 1
ATOM 650 N N . GLU A 1 78 ? 5.725 -0.938 -19.875 1.00 40.75 78 GLU A N 1
ATOM 651 C CA . GLU A 1 78 ? 5.266 -0.416 -21.175 1.00 40.75 78 GLU A CA 1
ATOM 652 C C . GLU A 1 78 ? 3.769 -0.055 -21.218 1.00 40.75 78 GLU A C 1
ATOM 654 O O . GLU A 1 78 ? 3.312 0.688 -22.091 1.00 40.75 78 GLU A O 1
ATOM 659 N N . LEU A 1 79 ? 2.982 -0.549 -20.262 1.00 42.94 79 LEU A N 1
ATOM 660 C CA . LEU A 1 79 ? 1.707 0.049 -19.928 1.00 42.94 79 LEU A CA 1
ATOM 661 C C . LEU A 1 79 ? 2.028 1.226 -18.995 1.00 42.94 79 LEU A C 1
ATOM 663 O O . LEU A 1 79 ? 1.937 1.103 -17.779 1.00 42.94 79 LEU A O 1
ATOM 667 N N . GLY A 1 80 ? 2.176 2.432 -19.541 1.00 54.44 80 GLY A N 1
ATOM 668 C CA . GLY A 1 80 ? 1.705 3.631 -18.826 1.00 54.44 80 GLY A CA 1
ATOM 669 C C . GLY A 1 80 ? 0.183 3.582 -18.543 1.00 54.44 80 GLY A C 1
ATOM 670 O O . GLY A 1 80 ? -0.487 4.593 -18.647 1.00 54.44 80 GLY A O 1
ATOM 671 N N . LEU A 1 81 ? -0.393 2.380 -18.367 1.00 46.75 81 LEU A N 1
ATOM 672 C CA . LEU A 1 81 ? -1.588 1.871 -19.050 1.00 46.75 81 LEU A CA 1
ATOM 673 C C . LEU A 1 81 ? -1.687 2.337 -20.516 1.00 46.75 81 LEU A C 1
ATOM 675 O O . LEU A 1 81 ? -2.663 2.946 -20.919 1.00 46.75 81 LEU A O 1
ATOM 679 N N . LYS A 1 82 ? -0.636 2.080 -21.315 1.00 38.28 82 LYS A N 1
ATOM 680 C CA . LYS A 1 82 ? -0.442 2.564 -22.698 1.00 38.28 82 LYS A CA 1
ATOM 681 C C . LYS A 1 82 ? -0.953 3.999 -22.866 1.00 38.28 82 LYS A C 1
ATOM 683 O O . LYS A 1 82 ? -1.738 4.294 -23.762 1.00 38.28 82 LYS A O 1
ATOM 688 N N . LEU A 1 83 ? -0.520 4.879 -21.977 1.00 36.56 83 LEU A N 1
ATOM 689 C CA . LEU A 1 83 ? -0.502 6.304 -22.231 1.00 36.56 83 LEU A CA 1
ATOM 690 C C . LEU A 1 83 ? 0.949 6.636 -22.524 1.00 36.56 83 LEU A C 1
ATOM 692 O O . LEU A 1 83 ? 1.828 6.349 -21.718 1.00 36.56 83 LEU A O 1
ATOM 696 N N . ASP A 1 84 ? 1.158 7.123 -23.738 1.00 33.06 84 ASP A N 1
ATOM 697 C CA . ASP A 1 84 ? 2.374 7.748 -24.241 1.00 33.06 84 ASP A CA 1
ATOM 698 C C . ASP A 1 84 ? 3.025 8.577 -23.115 1.00 33.06 84 ASP A C 1
ATOM 700 O O . ASP A 1 84 ? 2.520 9.628 -22.730 1.00 33.06 84 ASP A O 1
ATOM 704 N N . LEU A 1 85 ? 4.060 8.022 -22.482 1.00 38.44 85 LEU A N 1
ATOM 705 C CA . LEU A 1 85 ? 4.754 8.607 -21.335 1.00 38.44 85 LEU A CA 1
ATOM 706 C C . LEU A 1 85 ? 6.204 8.856 -21.742 1.00 38.44 85 LEU A C 1
ATOM 708 O O . LEU A 1 85 ? 7.154 8.308 -21.186 1.00 38.44 85 LEU A O 1
ATOM 712 N N . GLU A 1 86 ? 6.365 9.755 -22.708 1.00 35.84 86 GLU A N 1
ATOM 713 C CA . GLU A 1 86 ? 7.418 10.755 -22.596 1.00 35.84 86 GLU A CA 1
ATOM 714 C C . GLU A 1 86 ? 7.069 11.668 -21.411 1.00 35.84 86 GLU A C 1
ATOM 716 O O . GLU A 1 86 ? 6.499 12.727 -21.605 1.00 35.84 86 GLU A O 1
ATOM 721 N N . GLU A 1 87 ? 7.309 11.214 -20.180 1.00 36.38 87 GLU A N 1
ATOM 722 C CA . GLU A 1 87 ? 7.744 12.047 -19.048 1.00 36.38 87 GLU A CA 1
ATOM 723 C C . GLU A 1 87 ? 7.776 11.185 -17.7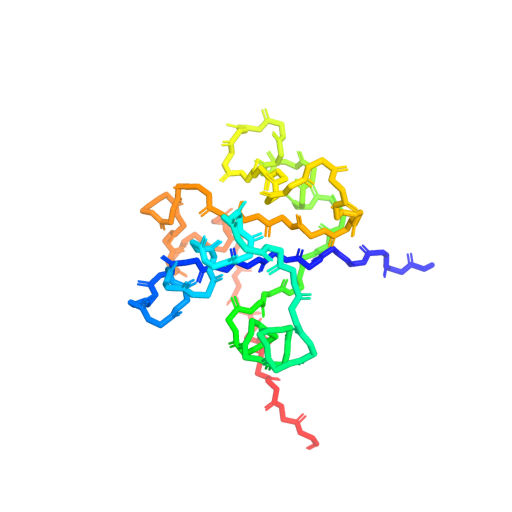86 1.00 36.38 87 GLU A C 1
ATOM 725 O O . GLU A 1 87 ? 6.772 10.904 -17.129 1.00 36.38 87 GLU A O 1
ATOM 730 N N . GLY A 1 88 ? 8.984 10.727 -17.460 1.00 38.31 88 GLY A N 1
ATOM 731 C CA . GLY A 1 88 ? 9.250 10.032 -16.219 1.00 38.31 88 GLY A CA 1
ATOM 732 C C . GLY A 1 88 ? 8.921 10.920 -15.028 1.00 38.31 88 GLY A C 1
ATOM 733 O O . GLY A 1 88 ? 9.442 12.027 -14.901 1.00 38.31 88 GLY A O 1
ATOM 734 N N . ILE A 1 89 ? 8.148 10.390 -14.085 1.00 37.69 89 ILE A N 1
ATOM 735 C CA . ILE A 1 89 ? 8.202 10.906 -12.720 1.00 37.69 89 ILE A CA 1
ATOM 736 C C . ILE A 1 89 ? 9.467 10.329 -12.094 1.00 37.69 89 ILE A C 1
ATOM 738 O O . ILE A 1 89 ? 9.471 9.327 -11.381 1.00 37.69 89 ILE A O 1
ATOM 742 N N . ALA A 1 90 ? 10.571 10.978 -12.442 1.00 35.88 90 ALA A N 1
ATOM 743 C CA . ALA A 1 90 ? 11.785 10.955 -11.672 1.00 35.88 90 ALA A CA 1
ATOM 744 C C . ALA A 1 90 ? 11.553 11.811 -10.420 1.00 35.88 90 ALA A C 1
ATOM 746 O O . ALA A 1 90 ? 11.224 12.993 -10.507 1.00 35.88 90 ALA A O 1
ATOM 747 N N . LEU A 1 91 ? 11.733 11.217 -9.243 1.00 38.91 91 LEU A N 1
ATOM 748 C CA . LEU A 1 91 ? 11.990 11.982 -8.029 1.00 38.91 91 LEU A CA 1
ATOM 749 C C . LEU A 1 91 ? 13.412 12.551 -8.135 1.00 38.91 91 LEU A C 1
ATOM 751 O O . LEU A 1 91 ? 14.376 11.846 -7.845 1.00 38.91 91 LEU A O 1
ATOM 755 N N . PHE A 1 92 ? 13.540 13.814 -8.538 1.00 35.72 92 PHE A N 1
ATOM 756 C CA . PHE A 1 92 ? 14.728 14.625 -8.268 1.00 35.72 92 PHE A CA 1
ATOM 757 C C . PHE A 1 92 ? 14.296 15.944 -7.617 1.00 35.72 92 PHE A C 1
ATOM 759 O O . PHE A 1 92 ? 13.324 16.566 -8.040 1.00 35.72 92 PHE A O 1
ATOM 766 N N . PHE A 1 93 ? 14.995 16.282 -6.534 1.00 35.03 93 PHE A N 1
ATOM 767 C CA . PHE A 1 93 ? 14.864 17.493 -5.715 1.00 35.03 93 PHE A CA 1
ATOM 768 C C . PHE A 1 93 ? 15.389 18.731 -6.443 1.00 35.03 93 PHE A C 1
ATOM 770 O O . PHE A 1 93 ? 16.347 18.569 -7.235 1.00 35.03 93 PHE A O 1
#